Protein AF-A0A182V5J0-F1 (afdb_monomer_lite)

Secondary structure (DSSP, 8-state):
--------HHHHHHHHHHTTTHHHHHHTSTTEEEEEEEE-PPPPHHHHHHHHHHHT----HHHHHHHTT-S-EEEEEEE--S---

pLDDT: mean 88.17, std 17.23, range [29.55, 98.12]

Sequence (85 aa):
MASLKIGNDTEDMFYENLSLGLAKVLNNIPRITNVTLEKRLPCEKAQVTAWESRHNVYLPDDMKRFYLSTDGFNFYWSYQYSREY

Structure (mmCIF, N/CA/C/O backbone):
data_AF-A0A182V5J0-F1
#
_entry.id   AF-A0A182V5J0-F1
#
loop_
_atom_site.group_PDB
_atom_site.id
_atom_site.type_symbol
_atom_site.label_atom_id
_atom_site.label_alt_id
_atom_site.label_comp_id
_atom_site.label_asym_id
_atom_site.label_entity_id
_atom_site.label_seq_id
_atom_site.pdbx_PDB_ins_code
_atom_site.Cartn_x
_atom_site.Cartn_y
_atom_site.Cartn_z
_atom_site.occupancy
_atom_site.B_iso_or_equiv
_atom_site.auth_seq_id
_atom_site.auth_comp_id
_atom_site.auth_asym_id
_atom_site.auth_atom_id
_atom_site.pdbx_PDB_model_num
ATOM 1 N N . MET A 1 1 ? -6.220 24.761 20.805 1.00 29.97 1 MET A N 1
ATOM 2 C CA . MET A 1 1 ? -5.697 24.852 19.426 1.00 29.97 1 MET A CA 1
ATOM 3 C C . MET A 1 1 ? -5.616 23.441 18.877 1.00 29.97 1 MET A C 1
ATOM 5 O O . MET A 1 1 ? -4.734 22.699 19.284 1.00 29.97 1 MET A O 1
ATOM 9 N N . ALA A 1 2 ? -6.586 23.028 18.064 1.00 29.70 2 ALA A N 1
ATOM 10 C CA . ALA A 1 2 ? -6.510 21.745 17.379 1.00 29.70 2 ALA A CA 1
ATOM 11 C C . ALA A 1 2 ? -5.645 21.943 16.130 1.00 29.70 2 ALA A C 1
ATOM 13 O O . ALA A 1 2 ? -6.040 22.674 15.223 1.00 29.70 2 ALA A O 1
ATOM 14 N N . SER A 1 3 ? -4.451 21.348 16.108 1.00 29.55 3 SER A N 1
ATOM 15 C CA . SER A 1 3 ? -3.689 21.211 14.869 1.00 29.55 3 SER A CA 1
ATOM 16 C C . SER A 1 3 ? -4.485 20.306 13.939 1.00 29.55 3 SER A C 1
ATOM 18 O O . SER A 1 3 ? -4.523 19.092 14.129 1.00 29.55 3 SER A O 1
ATOM 20 N N . LEU A 1 4 ? -5.142 20.904 12.949 1.00 35.09 4 LEU A N 1
ATOM 21 C CA . LEU A 1 4 ? -5.655 20.187 11.792 1.00 35.09 4 LEU A CA 1
ATOM 22 C C . LEU A 1 4 ? -4.439 19.602 11.073 1.00 35.09 4 LEU A C 1
ATOM 24 O O . LEU A 1 4 ? -3.707 20.316 10.388 1.00 35.09 4 LEU A O 1
ATOM 28 N N . LYS A 1 5 ? -4.189 18.303 11.265 1.00 44.72 5 LYS A N 1
ATOM 29 C CA . LYS A 1 5 ? -3.411 17.550 10.287 1.00 44.72 5 LYS A CA 1
ATOM 30 C C . LYS A 1 5 ? -4.215 17.630 8.997 1.00 44.72 5 LYS A C 1
ATOM 32 O O . LYS A 1 5 ? -5.264 17.004 8.898 1.00 44.72 5 LYS A O 1
ATOM 37 N N . ILE A 1 6 ? -3.752 18.450 8.060 1.00 45.50 6 ILE A N 1
ATOM 38 C CA . ILE A 1 6 ? -4.226 18.426 6.682 1.00 45.50 6 ILE A CA 1
ATOM 39 C C . ILE A 1 6 ? -3.740 17.080 6.142 1.00 45.50 6 ILE A C 1
ATOM 41 O O . ILE A 1 6 ? -2.603 16.953 5.690 1.00 45.50 6 ILE A O 1
ATOM 45 N N . GLY A 1 7 ? -4.555 16.043 6.338 1.00 52.78 7 GLY A N 1
ATOM 46 C CA . GLY A 1 7 ? -4.436 14.815 5.572 1.00 52.78 7 GLY A CA 1
ATOM 47 C C . GLY A 1 7 ? -4.541 15.205 4.108 1.00 52.78 7 GLY A C 1
ATOM 48 O O . GLY A 1 7 ? -5.319 16.089 3.746 1.00 52.78 7 GLY A O 1
ATOM 49 N N . ASN A 1 8 ? -3.683 14.642 3.269 1.00 63.53 8 ASN A N 1
ATOM 50 C CA . ASN A 1 8 ? -3.811 14.842 1.840 1.00 63.53 8 ASN A CA 1
ATOM 51 C C . ASN A 1 8 ? -5.089 14.103 1.420 1.00 63.53 8 ASN A C 1
ATOM 53 O O . ASN A 1 8 ? -5.038 12.894 1.212 1.00 63.53 8 ASN A O 1
ATOM 57 N N . ASP A 1 9 ? -6.226 14.806 1.353 1.00 75.19 9 ASP A N 1
ATOM 58 C CA . ASP A 1 9 ? -7.570 14.229 1.149 1.00 75.19 9 ASP A CA 1
ATOM 59 C C . ASP A 1 9 ? -7.612 13.218 -0.015 1.00 75.19 9 ASP A C 1
ATOM 61 O O . ASP A 1 9 ? -8.337 12.225 0.014 1.00 75.19 9 ASP A O 1
ATOM 65 N N . THR A 1 10 ? -6.780 13.441 -1.036 1.00 83.62 10 THR A N 1
ATOM 66 C CA . THR A 1 10 ? -6.615 12.548 -2.192 1.00 83.62 10 THR A CA 1
ATOM 67 C C . THR A 1 10 ? -5.959 11.209 -1.852 1.00 83.62 10 THR A C 1
ATOM 69 O O . THR A 1 10 ? -6.390 10.169 -2.347 1.00 83.62 10 THR A O 1
ATOM 72 N N . GLU A 1 11 ? -4.935 11.214 -1.002 1.00 85.81 11 GLU A N 1
ATOM 73 C CA . GLU A 1 11 ? -4.252 10.007 -0.542 1.00 85.81 11 GLU A CA 1
ATOM 74 C C . GLU A 1 11 ? -5.137 9.221 0.429 1.00 85.81 11 GLU A C 1
ATOM 76 O O . GLU A 1 11 ? -5.234 8.000 0.327 1.00 85.81 11 GLU A O 1
ATOM 81 N N . ASP A 1 12 ? -5.829 9.906 1.341 1.00 86.44 12 ASP A N 1
ATOM 82 C CA . ASP A 1 12 ? -6.781 9.253 2.244 1.00 86.44 12 ASP A CA 1
ATOM 83 C C . ASP A 1 12 ? -7.917 8.586 1.449 1.00 86.44 12 ASP A C 1
ATOM 85 O O . ASP A 1 12 ? -8.238 7.421 1.687 1.00 86.44 12 ASP A O 1
ATOM 89 N N . MET A 1 13 ? -8.441 9.252 0.413 1.00 90.31 13 MET A N 1
ATOM 90 C CA . MET A 1 13 ? -9.420 8.663 -0.505 1.00 90.31 13 MET A CA 1
ATOM 91 C C . MET A 1 13 ? -8.862 7.464 -1.291 1.00 90.31 13 MET A C 1
ATOM 93 O O . MET A 1 13 ? -9.585 6.492 -1.516 1.00 90.31 13 MET A O 1
ATOM 97 N N . PHE A 1 14 ? -7.588 7.494 -1.698 1.00 92.38 14 PHE A N 1
ATOM 98 C CA . PHE A 1 14 ? -6.938 6.356 -2.356 1.00 92.38 14 PHE A CA 1
ATOM 99 C C . PHE A 1 14 ? -6.942 5.109 -1.460 1.00 92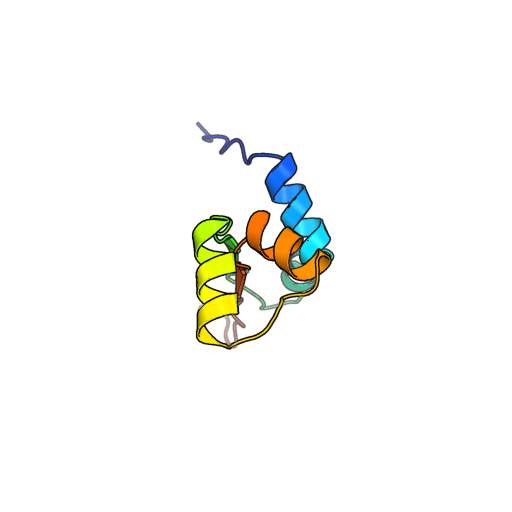.38 14 PHE A C 1
ATOM 101 O O . PHE A 1 14 ? -7.387 4.049 -1.902 1.00 92.38 14 PHE A O 1
ATOM 108 N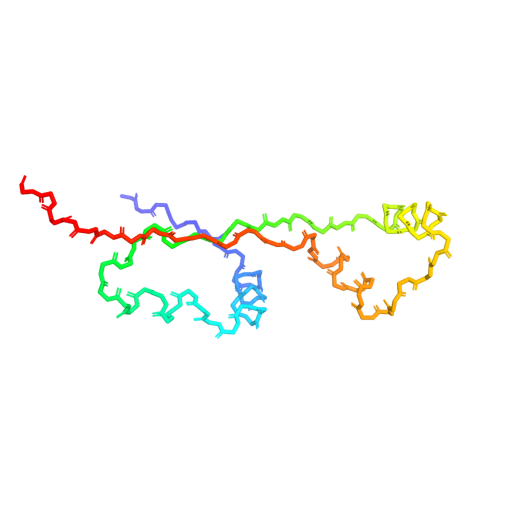 N . TYR A 1 15 ? -6.519 5.231 -0.198 1.00 93.38 15 TYR A N 1
ATOM 109 C CA . TYR A 1 15 ? -6.489 4.093 0.730 1.00 93.38 15 TYR A CA 1
ATOM 110 C C . TYR A 1 15 ? -7.885 3.659 1.195 1.00 93.38 15 TYR A C 1
ATOM 112 O O . TYR A 1 15 ? -8.113 2.468 1.409 1.00 93.38 15 TYR A O 1
ATOM 120 N N . GLU A 1 16 ? -8.844 4.579 1.296 1.00 92.56 16 GLU A N 1
ATOM 121 C CA . GLU A 1 16 ? -10.249 4.233 1.536 1.00 92.56 16 GLU A CA 1
ATOM 122 C C . GLU A 1 16 ? -10.825 3.386 0.394 1.00 92.56 16 GLU A C 1
ATOM 124 O O . GLU A 1 16 ? -11.474 2.373 0.653 1.00 92.56 16 GLU A O 1
ATOM 129 N N . ASN A 1 17 ? -10.536 3.744 -0.862 1.00 93.06 17 ASN A N 1
ATOM 130 C CA . ASN A 1 17 ? -10.946 2.958 -2.028 1.00 93.06 17 ASN A CA 1
ATOM 131 C C . ASN A 1 17 ? -10.206 1.617 -2.101 1.00 93.06 17 ASN A C 1
ATOM 133 O O . ASN A 1 17 ? -10.820 0.595 -2.394 1.00 93.06 17 ASN A O 1
ATOM 137 N N . LEU A 1 18 ? -8.905 1.601 -1.799 1.00 93.25 18 LEU A N 1
ATOM 138 C CA . LEU A 1 18 ? -8.097 0.381 -1.805 1.00 93.25 18 LEU A CA 1
ATOM 139 C C . LEU A 1 18 ? -8.545 -0.618 -0.728 1.00 93.25 18 LEU A C 1
ATOM 141 O O . LEU A 1 18 ? -8.576 -1.820 -0.971 1.00 93.25 18 LEU A O 1
ATOM 145 N N . SER A 1 19 ? -8.911 -0.121 0.455 1.00 93.62 19 SER A N 1
ATOM 146 C CA . SER A 1 19 ? -9.398 -0.936 1.576 1.00 93.62 19 SER A CA 1
ATOM 147 C C . SER A 1 19 ? -10.912 -1.161 1.562 1.00 93.62 19 SER A C 1
ATOM 149 O O . SER A 1 19 ? -11.431 -1.831 2.454 1.00 93.62 19 SER A O 1
ATOM 151 N N . LEU A 1 20 ? -11.627 -0.602 0.579 1.00 94.88 20 LEU A N 1
ATOM 152 C CA . LEU A 1 20 ? -13.087 -0.674 0.450 1.00 94.88 20 LEU A CA 1
ATOM 153 C C . LEU A 1 20 ? -13.827 -0.249 1.733 1.00 94.88 20 LEU A C 1
ATOM 155 O O . LEU A 1 20 ? -14.867 -0.804 2.088 1.00 94.88 20 LEU A O 1
ATOM 159 N N . GLY A 1 21 ? -13.277 0.730 2.456 1.00 92.69 21 GLY A N 1
ATOM 160 C CA . GLY A 1 21 ? -13.852 1.232 3.704 1.00 92.69 21 GLY A CA 1
ATOM 161 C C . GLY A 1 21 ? -13.756 0.271 4.896 1.00 92.69 21 GLY A C 1
ATOM 162 O O . GLY A 1 21 ? -14.517 0.422 5.854 1.00 92.69 21 GLY A O 1
ATOM 163 N N . LEU A 1 22 ? -12.830 -0.696 4.886 1.00 94.75 22 LEU A N 1
ATOM 164 C CA . LEU A 1 22 ? -12.639 -1.658 5.982 1.00 94.75 22 LEU A CA 1
ATOM 165 C C . LEU A 1 22 ? -12.486 -0.982 7.354 1.00 94.75 22 LEU A C 1
ATOM 167 O O . LEU A 1 22 ? -13.066 -1.443 8.336 1.00 94.75 22 LEU A O 1
ATOM 171 N N . ALA A 1 23 ? -11.768 0.142 7.425 1.00 93.44 23 ALA A N 1
ATOM 172 C CA . ALA A 1 23 ? -11.609 0.903 8.664 1.00 93.44 23 ALA A CA 1
ATOM 173 C C . ALA A 1 23 ? -12.956 1.342 9.258 1.00 93.44 23 ALA A C 1
ATOM 175 O O . ALA A 1 23 ? -13.166 1.240 10.466 1.00 93.44 23 ALA A O 1
ATOM 176 N N . LYS A 1 24 ? -13.903 1.768 8.414 1.00 92.88 24 LYS A N 1
ATOM 177 C CA . LYS A 1 24 ? -15.250 2.169 8.846 1.00 92.88 24 LYS A CA 1
ATOM 178 C C . LYS A 1 24 ? -16.029 0.985 9.402 1.00 92.88 24 LYS A C 1
ATOM 180 O O . LYS A 1 24 ? -16.712 1.131 10.410 1.00 92.88 24 LYS A O 1
ATOM 185 N N . VAL A 1 25 ? -15.911 -0.184 8.773 1.00 95.94 25 VAL A N 1
ATOM 186 C CA . VAL A 1 25 ? -16.547 -1.414 9.265 1.00 95.94 25 VAL A CA 1
ATOM 187 C C . VAL A 1 25 ? -15.983 -1.786 10.634 1.00 95.94 25 VAL A C 1
ATOM 189 O O . VAL A 1 25 ? -16.751 -1.975 11.571 1.00 95.94 25 VAL A O 1
ATOM 192 N N . LEU A 1 26 ? -14.655 -1.823 10.773 1.00 95.69 26 LEU A N 1
ATOM 193 C CA . LEU A 1 26 ? -13.978 -2.200 12.016 1.00 95.69 26 LEU A CA 1
ATOM 194 C C . LEU A 1 26 ? -14.305 -1.255 13.177 1.00 95.69 26 LEU A C 1
ATOM 196 O O . LEU A 1 26 ? -14.593 -1.725 14.273 1.00 95.69 26 LEU A O 1
ATOM 200 N N . ASN A 1 27 ? -14.345 0.056 12.930 1.00 93.38 27 ASN A N 1
ATOM 201 C CA . ASN A 1 27 ? -14.690 1.054 13.949 1.00 93.38 27 ASN A CA 1
ATOM 202 C C . ASN A 1 27 ? -16.127 0.919 14.486 1.00 93.38 27 ASN A C 1
ATOM 204 O O . ASN A 1 27 ? -16.415 1.391 15.583 1.00 93.38 27 ASN A O 1
ATOM 208 N N . ASN A 1 28 ? -17.025 0.266 13.743 1.00 95.44 28 ASN A N 1
ATOM 209 C CA . ASN A 1 28 ? -18.399 0.015 14.182 1.00 95.44 28 ASN A CA 1
ATOM 210 C C . ASN A 1 28 ? -18.557 -1.295 14.969 1.00 95.44 28 ASN A C 1
ATOM 212 O O . ASN A 1 28 ? -19.633 -1.557 15.509 1.00 95.44 28 ASN A O 1
ATOM 216 N N . ILE A 1 29 ? -17.518 -2.131 15.043 1.00 95.75 29 ILE A N 1
ATOM 217 C CA . ILE A 1 29 ? -17.574 -3.398 15.772 1.00 95.75 29 ILE A CA 1
ATOM 218 C C . ILE A 1 29 ? -17.214 -3.140 17.242 1.00 95.75 29 ILE A C 1
ATOM 220 O O . ILE A 1 29 ? -16.115 -2.660 17.535 1.00 95.75 29 ILE A O 1
ATOM 224 N N . PRO A 1 30 ? -18.094 -3.490 18.199 1.00 94.62 30 PRO A N 1
ATOM 225 C CA . PRO A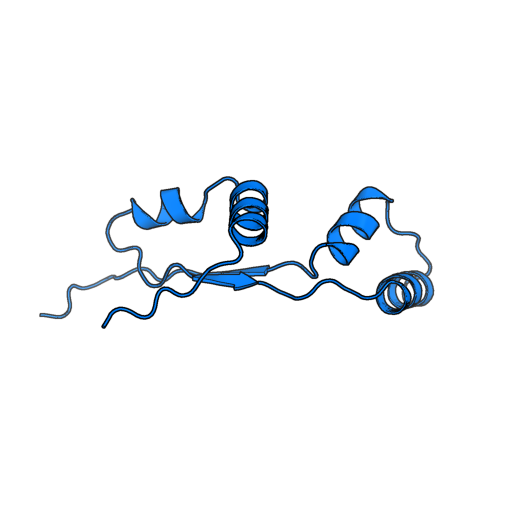 1 30 ? -17.800 -3.329 19.615 1.00 94.62 30 PRO A CA 1
ATOM 226 C C . PRO A 1 30 ? -16.490 -4.017 20.002 1.00 94.62 30 PRO A C 1
ATOM 228 O O . PRO A 1 30 ? -16.245 -5.155 19.604 1.00 94.62 30 PRO A O 1
ATOM 231 N N . ARG A 1 31 ? -15.696 -3.345 20.844 1.00 93.69 31 ARG A N 1
ATOM 232 C CA . ARG A 1 31 ? -14.401 -3.819 21.373 1.00 93.69 31 ARG A CA 1
ATOM 233 C C . ARG A 1 31 ? -13.266 -3.896 20.354 1.00 93.69 31 ARG A C 1
ATOM 235 O O . ARG A 1 31 ? -12.156 -4.223 20.767 1.00 93.69 31 ARG A O 1
ATOM 242 N N . ILE A 1 32 ? -13.484 -3.580 19.079 1.00 95.62 32 ILE A N 1
ATOM 243 C CA . ILE A 1 32 ? -12.357 -3.301 18.191 1.00 95.62 32 ILE A CA 1
ATOM 244 C C . ILE A 1 32 ? -11.781 -1.935 18.560 1.00 95.62 32 ILE A C 1
ATOM 246 O O . ILE A 1 32 ? -12.506 -0.957 18.726 1.00 95.62 32 ILE A O 1
ATOM 250 N N . THR A 1 33 ? -10.466 -1.885 18.728 1.00 94.81 33 THR A N 1
ATOM 251 C CA . THR A 1 33 ? -9.711 -0.683 19.083 1.00 94.81 33 THR A CA 1
ATOM 252 C C . THR A 1 33 ? -8.440 -0.603 18.244 1.00 94.81 33 THR A C 1
ATOM 254 O O . THR A 1 33 ? -8.099 -1.545 17.527 1.00 94.81 33 THR A O 1
ATOM 257 N N . ASN A 1 34 ? -7.724 0.523 18.321 1.00 94.69 34 ASN A N 1
ATOM 258 C CA . ASN A 1 34 ? -6.424 0.714 17.666 1.00 94.69 34 ASN A CA 1
ATOM 259 C C . ASN A 1 34 ? -6.437 0.377 16.163 1.00 94.69 34 ASN A C 1
ATOM 261 O O . ASN A 1 34 ? -5.520 -0.274 15.666 1.00 94.69 34 ASN A O 1
ATOM 265 N N . VAL A 1 35 ? -7.504 0.770 15.461 1.00 95.69 35 VAL A N 1
ATOM 266 C CA . VAL A 1 35 ? -7.628 0.593 14.010 1.00 95.69 35 VAL A CA 1
ATOM 267 C C . VAL A 1 35 ? -6.656 1.550 13.330 1.00 95.69 35 VAL A C 1
ATOM 269 O O . VAL A 1 35 ? -6.859 2.764 13.358 1.00 95.69 35 VAL A O 1
ATOM 272 N N . THR A 1 36 ? -5.615 1.003 12.711 1.00 94.88 36 THR A N 1
ATOM 273 C CA . THR A 1 36 ? -4.551 1.787 12.085 1.00 94.88 36 THR A CA 1
ATOM 274 C C . THR A 1 36 ? -4.220 1.231 10.708 1.00 94.88 36 THR A C 1
ATOM 276 O O . THR A 1 36 ? -4.067 0.023 10.518 1.00 94.88 36 THR A O 1
ATOM 279 N N . LEU A 1 37 ? -4.073 2.147 9.751 1.00 93.62 37 LEU A N 1
ATOM 280 C CA . LEU A 1 37 ? -3.566 1.873 8.414 1.00 93.62 37 LEU A CA 1
ATOM 281 C C . LEU A 1 37 ? -2.216 2.579 8.260 1.00 93.62 37 LEU A C 1
ATOM 283 O O . LEU A 1 37 ? -2.143 3.803 8.151 1.00 93.62 37 LEU A O 1
ATOM 287 N N . GLU A 1 38 ? -1.142 1.798 8.262 1.00 94.38 38 GLU A N 1
ATOM 288 C CA . GLU A 1 38 ? 0.204 2.277 7.959 1.00 94.38 38 GLU A CA 1
ATOM 289 C C . GLU A 1 38 ? 0.438 2.226 6.454 1.00 94.38 38 GLU A C 1
ATOM 291 O O . GLU A 1 38 ? 0.591 1.159 5.851 1.00 94.38 38 GLU A O 1
ATOM 296 N N . LYS A 1 39 ? 0.470 3.413 5.857 1.00 93.00 39 LYS A N 1
ATOM 297 C CA . LYS A 1 39 ? 0.750 3.627 4.440 1.00 93.00 39 LYS A CA 1
ATOM 298 C C . LYS A 1 39 ? 2.223 3.351 4.150 1.00 93.00 39 LYS A C 1
ATOM 300 O O . LYS A 1 39 ? 3.088 3.748 4.933 1.00 93.00 39 LYS A O 1
ATOM 305 N N . ARG A 1 40 ? 2.519 2.735 3.004 1.00 94.31 40 ARG A N 1
ATOM 306 C CA . ARG A 1 40 ? 3.892 2.615 2.500 1.00 94.31 40 ARG A CA 1
ATOM 307 C C . ARG A 1 40 ? 4.084 3.492 1.275 1.00 94.31 40 ARG A C 1
ATOM 309 O O . ARG A 1 40 ? 3.161 3.703 0.485 1.00 94.31 40 ARG A O 1
ATOM 316 N N . LEU A 1 41 ? 5.300 4.013 1.147 1.00 93.50 41 LEU A N 1
ATOM 317 C CA . LEU A 1 41 ? 5.683 4.830 0.006 1.00 93.50 41 LEU A CA 1
ATOM 318 C C . LEU A 1 41 ? 5.633 4.000 -1.284 1.00 93.50 41 LEU A C 1
ATOM 320 O O . LEU A 1 41 ? 5.824 2.784 -1.232 1.00 93.50 41 LEU A O 1
ATOM 324 N N . PRO A 1 42 ? 5.387 4.633 -2.438 1.00 96.50 42 PRO A N 1
ATOM 325 C CA . PRO A 1 42 ? 5.492 3.958 -3.722 1.00 96.50 42 PRO A CA 1
ATOM 326 C C . PRO A 1 42 ? 6.906 3.429 -3.978 1.00 96.50 42 PRO A C 1
ATOM 328 O O . PRO A 1 42 ? 7.891 4.048 -3.573 1.00 96.50 42 PRO A O 1
ATOM 331 N N . CYS A 1 43 ? 7.009 2.320 -4.707 1.00 97.25 43 CYS A N 1
ATOM 332 C CA . CYS A 1 43 ? 8.282 1.844 -5.225 1.00 97.25 43 CYS A CA 1
ATOM 333 C C . CYS A 1 43 ? 8.798 2.760 -6.341 1.00 97.25 43 CYS A C 1
ATOM 335 O O . CYS A 1 43 ? 8.041 3.294 -7.155 1.00 97.25 43 CYS A O 1
ATOM 337 N N . GLU A 1 44 ? 10.117 2.849 -6.465 1.00 97.56 44 GLU A N 1
ATOM 338 C CA . GLU A 1 44 ? 10.747 3.408 -7.652 1.00 97.56 44 GLU A CA 1
ATOM 339 C C . GLU A 1 44 ? 10.696 2.409 -8.814 1.00 97.56 44 GLU A C 1
ATOM 341 O O . GLU A 1 44 ? 10.813 1.194 -8.632 1.00 97.56 44 GLU A O 1
ATOM 346 N N . LYS A 1 45 ? 10.628 2.917 -10.052 1.00 96.81 45 LYS A N 1
ATOM 347 C CA . LYS A 1 45 ? 10.675 2.073 -11.262 1.00 96.81 45 LYS A CA 1
ATOM 348 C C . LYS A 1 45 ? 11.884 1.134 -11.270 1.00 96.81 45 LYS A C 1
ATOM 350 O O . LYS A 1 45 ? 11.749 -0.028 -11.638 1.00 96.81 45 LYS A O 1
ATOM 355 N N . ALA A 1 46 ? 13.039 1.624 -10.818 1.00 97.56 46 ALA A N 1
ATOM 356 C CA . ALA A 1 46 ? 14.261 0.832 -10.734 1.00 97.56 46 ALA A CA 1
ATOM 357 C C . ALA A 1 46 ? 14.120 -0.369 -9.783 1.00 97.56 46 ALA A C 1
ATOM 359 O O . ALA A 1 46 ? 14.623 -1.447 -10.093 1.00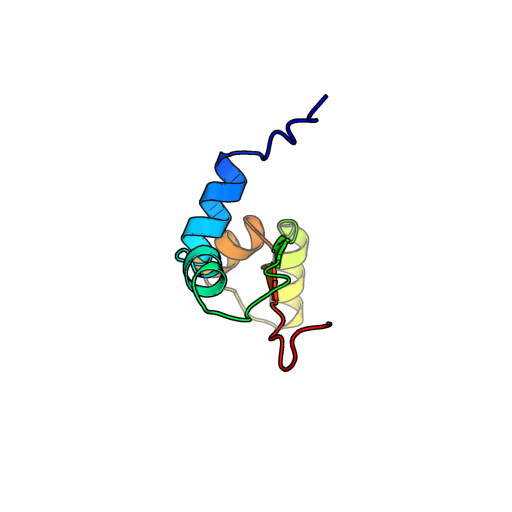 97.56 46 ALA A O 1
ATOM 360 N N . GLN A 1 47 ? 13.403 -0.216 -8.663 1.00 97.31 47 GLN A N 1
ATOM 361 C CA . GLN A 1 47 ? 13.164 -1.304 -7.710 1.00 97.31 47 GLN A CA 1
ATOM 362 C C . GLN A 1 47 ? 12.269 -2.389 -8.315 1.00 97.31 47 GLN A C 1
ATOM 364 O O . GLN A 1 47 ? 12.573 -3.573 -8.177 1.00 97.31 47 GLN A O 1
ATOM 369 N N . VAL A 1 48 ? 11.219 -1.992 -9.042 1.00 97.25 48 VAL A N 1
ATOM 370 C CA . VAL A 1 48 ? 10.320 -2.927 -9.736 1.00 97.25 48 VAL A CA 1
ATOM 371 C C . VAL A 1 48 ? 11.080 -3.711 -10.811 1.00 97.25 48 VAL A C 1
ATOM 373 O O . VAL A 1 48 ? 11.052 -4.940 -10.805 1.00 97.25 48 VAL A O 1
ATOM 376 N N . THR A 1 49 ? 11.853 -3.033 -11.667 1.00 97.25 49 THR A N 1
ATOM 377 C CA . THR A 1 49 ? 12.685 -3.695 -12.689 1.00 97.25 49 THR A CA 1
ATOM 378 C C . THR A 1 49 ? 13.741 -4.616 -12.070 1.00 97.25 49 THR A C 1
ATOM 380 O O . THR A 1 49 ? 13.998 -5.709 -12.577 1.00 97.25 49 THR A O 1
ATOM 383 N N . ALA A 1 50 ? 14.360 -4.210 -10.958 1.00 97.88 50 ALA A N 1
ATOM 384 C CA . ALA A 1 50 ? 15.327 -5.047 -10.253 1.00 97.88 50 ALA A CA 1
ATOM 385 C C . ALA A 1 50 ? 14.675 -6.308 -9.661 1.00 97.88 50 ALA A C 1
ATOM 387 O O . ALA A 1 50 ? 15.301 -7.370 -9.648 1.00 97.88 50 ALA A O 1
ATOM 388 N N . TRP A 1 51 ? 13.430 -6.212 -9.182 1.00 97.50 51 TRP A N 1
ATOM 389 C CA . TRP A 1 51 ? 12.666 -7.360 -8.696 1.00 97.50 51 TRP A CA 1
ATOM 390 C C . TRP A 1 51 ? 12.329 -8.334 -9.831 1.00 97.50 51 TRP A C 1
ATOM 392 O O . TRP A 1 51 ? 12.574 -9.530 -9.677 1.00 97.50 51 TRP A O 1
ATOM 402 N N . GLU A 1 52 ? 11.856 -7.833 -10.976 1.00 97.56 52 GLU A N 1
ATOM 403 C CA . GLU A 1 52 ? 11.577 -8.628 -12.184 1.00 97.56 52 GLU A CA 1
ATOM 404 C C . GLU A 1 52 ? 12.819 -9.394 -12.655 1.00 97.56 52 GLU A C 1
ATOM 406 O O . GLU A 1 52 ? 12.786 -10.615 -12.813 1.00 97.56 52 GLU A O 1
ATOM 411 N N . SER A 1 53 ? 13.947 -8.689 -12.787 1.00 97.75 53 SER A N 1
ATOM 412 C CA . SER A 1 53 ? 15.228 -9.276 -13.197 1.00 97.75 53 SER A CA 1
ATOM 413 C C . SER A 1 53 ? 15.698 -10.370 -12.234 1.00 97.75 53 SER A C 1
ATOM 415 O O . SER A 1 53 ? 16.075 -11.460 -12.661 1.00 97.75 53 SER A O 1
ATOM 417 N N . ARG A 1 54 ? 15.603 -10.126 -10.919 1.00 98.12 54 ARG A N 1
ATOM 418 C CA . ARG A 1 54 ? 16.004 -11.096 -9.887 1.00 98.12 54 ARG A CA 1
ATOM 419 C C . ARG A 1 54 ? 15.208 -12.397 -9.953 1.00 98.12 54 ARG A C 1
ATOM 421 O O . ARG A 1 54 ? 15.767 -13.456 -9.686 1.00 98.12 54 ARG A O 1
ATOM 428 N N . HIS A 1 55 ? 13.919 -12.312 -10.266 1.00 96.88 55 HIS A N 1
ATOM 429 C CA . HIS A 1 55 ? 13.023 -13.469 -10.302 1.00 96.88 55 HIS A CA 1
ATOM 430 C C . HIS A 1 55 ? 12.853 -14.041 -11.714 1.00 96.88 55 HIS A C 1
ATOM 432 O O . HIS A 1 55 ? 12.189 -15.061 -11.872 1.00 96.88 55 HIS A O 1
ATOM 438 N N . ASN A 1 56 ? 13.473 -13.418 -12.723 1.00 97.44 56 ASN A N 1
ATOM 439 C CA . ASN A 1 56 ? 13.353 -13.767 -14.136 1.00 97.44 56 ASN A CA 1
ATOM 440 C C . ASN A 1 56 ? 11.886 -13.848 -14.608 1.00 97.44 56 ASN A C 1
ATOM 442 O O . ASN A 1 56 ? 11.487 -14.785 -15.300 1.00 97.44 56 ASN A O 1
ATOM 446 N N . VAL A 1 57 ? 11.076 -12.868 -14.195 1.00 96.75 57 VAL A N 1
ATOM 447 C CA . VAL A 1 57 ? 9.653 -12.745 -14.551 1.00 96.75 57 VAL A CA 1
ATOM 448 C C . VAL A 1 57 ? 9.304 -11.300 -14.879 1.00 96.75 57 VAL A C 1
ATOM 450 O O . VAL A 1 57 ? 9.981 -10.381 -14.430 1.00 96.75 57 VAL A O 1
ATOM 453 N N . TYR A 1 58 ? 8.203 -11.104 -15.604 1.00 96.12 58 TYR A N 1
ATOM 454 C CA . TYR A 1 58 ? 7.597 -9.789 -15.796 1.00 96.12 58 TYR A CA 1
ATOM 455 C C . TYR A 1 58 ? 6.323 -9.679 -14.971 1.00 96.12 58 TYR A C 1
ATOM 457 O O . TYR A 1 58 ? 5.447 -10.544 -15.044 1.00 96.12 58 TYR A O 1
ATOM 465 N N . LEU A 1 59 ? 6.208 -8.599 -14.208 1.00 95.88 59 LEU A N 1
ATOM 466 C CA . LEU A 1 59 ? 4.979 -8.261 -13.517 1.00 95.88 59 LEU A CA 1
ATOM 467 C C . LEU A 1 59 ? 3.930 -7.800 -14.540 1.00 95.88 59 LEU A C 1
ATOM 469 O O . LEU A 1 59 ? 4.247 -7.025 -15.457 1.00 95.88 59 LEU A O 1
ATOM 473 N N . PRO A 1 60 ? 2.665 -8.213 -14.358 1.00 97.69 60 PRO A N 1
ATOM 474 C CA . PRO A 1 60 ? 1.532 -7.607 -15.038 1.00 97.69 60 PRO A CA 1
ATOM 475 C C . PRO A 1 60 ? 1.525 -6.074 -14.905 1.00 97.69 60 PRO A C 1
ATOM 477 O O . PRO A 1 60 ? 1.996 -5.504 -13.916 1.00 97.69 60 PRO A O 1
ATOM 480 N N . ASP A 1 61 ? 1.013 -5.381 -15.921 1.00 96.25 61 ASP A N 1
ATOM 481 C CA . ASP A 1 61 ? 1.046 -3.912 -15.973 1.00 96.25 61 ASP A CA 1
ATOM 482 C C . ASP A 1 61 ? 0.267 -3.245 -14.836 1.00 96.25 61 ASP A C 1
ATOM 484 O O . ASP A 1 61 ? 0.689 -2.210 -14.320 1.00 96.25 61 ASP A O 1
ATOM 488 N N . ASP A 1 62 ? -0.847 -3.839 -14.428 1.00 96.56 62 ASP A N 1
ATOM 489 C CA . ASP A 1 62 ? -1.642 -3.423 -13.276 1.00 96.56 62 ASP A CA 1
ATOM 490 C C . ASP A 1 62 ? -0.868 -3.577 -11.961 1.00 96.56 62 ASP A C 1
ATOM 492 O O . ASP A 1 62 ? -0.853 -2.641 -11.163 1.00 96.56 62 ASP A O 1
ATOM 496 N N . MET A 1 63 ? -0.135 -4.678 -11.770 1.00 95.94 63 MET A N 1
ATOM 497 C CA . MET A 1 63 ? 0.732 -4.852 -10.601 1.00 95.94 63 MET A CA 1
ATOM 498 C C . MET A 1 63 ? 1.866 -3.829 -10.567 1.00 95.94 63 MET A C 1
ATOM 500 O O . MET A 1 63 ? 2.121 -3.229 -9.525 1.00 95.94 63 MET A O 1
ATOM 504 N N . LYS A 1 64 ? 2.522 -3.556 -11.702 1.00 97.00 64 LYS A N 1
ATOM 505 C CA . LYS A 1 64 ? 3.555 -2.507 -11.761 1.00 97.00 64 LYS A CA 1
ATOM 506 C C . LYS A 1 64 ? 2.972 -1.148 -11.391 1.00 97.00 64 LYS A C 1
ATOM 508 O O . LYS A 1 64 ? 3.561 -0.430 -10.591 1.00 97.00 64 LYS A O 1
ATOM 513 N N . ARG A 1 65 ? 1.801 -0.796 -11.931 1.00 96.25 65 ARG A N 1
ATOM 514 C CA . ARG A 1 65 ? 1.107 0.455 -11.580 1.00 96.25 65 ARG A CA 1
ATOM 515 C C . ARG A 1 65 ? 0.738 0.507 -10.100 1.00 96.25 65 ARG A C 1
ATOM 517 O O . ARG A 1 65 ? 0.875 1.570 -9.501 1.00 96.25 65 ARG A O 1
ATOM 524 N N . PHE A 1 66 ? 0.321 -0.618 -9.520 1.00 95.69 66 PHE A N 1
ATOM 525 C CA . PHE A 1 66 ? 0.037 -0.722 -8.093 1.00 95.69 66 PHE A CA 1
ATOM 526 C C . PHE A 1 66 ? 1.281 -0.399 -7.257 1.00 95.69 66 PHE A C 1
ATOM 528 O O . PHE A 1 66 ? 1.239 0.549 -6.478 1.00 95.69 66 PHE A O 1
ATOM 535 N N . TYR A 1 67 ? 2.410 -1.073 -7.503 1.00 96.31 67 TYR A N 1
ATOM 536 C CA . TYR A 1 67 ? 3.662 -0.831 -6.772 1.00 96.31 67 TYR A CA 1
ATOM 537 C C . TYR A 1 67 ? 4.239 0.575 -6.991 1.00 96.31 67 TYR A C 1
ATOM 539 O O . TYR A 1 67 ? 4.820 1.159 -6.082 1.00 96.31 67 TYR A O 1
ATOM 547 N N . LEU A 1 68 ? 4.025 1.168 -8.169 1.00 96.25 68 LEU A N 1
ATOM 548 C CA . LEU A 1 68 ? 4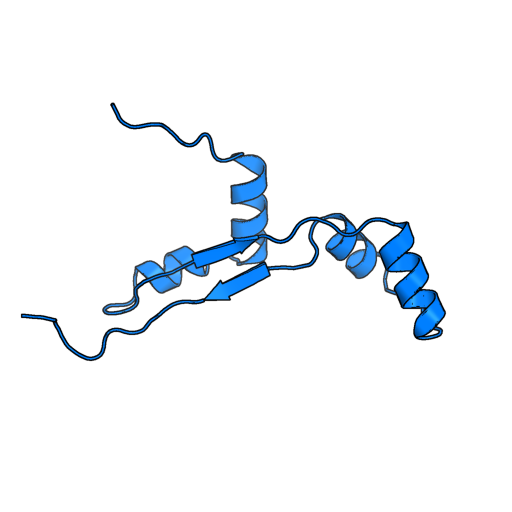.366 2.570 -8.442 1.00 96.25 68 LEU A CA 1
ATOM 549 C C . LEU A 1 68 ? 3.404 3.580 -7.794 1.00 96.25 68 LEU A C 1
ATOM 551 O O . LEU A 1 68 ? 3.697 4.774 -7.806 1.00 96.25 68 LEU A O 1
ATOM 555 N N . SER A 1 69 ? 2.269 3.128 -7.254 1.00 94.69 69 SER A N 1
ATOM 556 C CA . SER A 1 69 ? 1.325 3.957 -6.491 1.00 94.69 69 SER A CA 1
ATOM 557 C C . SER A 1 69 ? 1.491 3.777 -4.979 1.00 94.69 69 SER A C 1
ATOM 559 O O . SER A 1 69 ? 1.253 4.714 -4.226 1.00 94.69 69 SER A O 1
ATOM 561 N N . THR A 1 70 ? 1.894 2.587 -4.523 1.00 95.12 70 THR A N 1
ATOM 562 C CA . THR A 1 70 ? 2.184 2.259 -3.121 1.00 95.12 70 THR A CA 1
ATOM 563 C C . THR A 1 70 ? 2.908 0.912 -3.039 1.00 95.12 70 THR A C 1
ATOM 565 O O . THR A 1 70 ? 2.544 -0.019 -3.752 1.00 95.12 70 THR A O 1
ATOM 568 N N . ASP A 1 71 ? 3.872 0.747 -2.133 1.00 95.06 71 ASP A N 1
ATOM 569 C CA . ASP A 1 71 ? 4.430 -0.572 -1.781 1.00 95.06 71 ASP A CA 1
ATOM 570 C C . ASP A 1 71 ? 3.525 -1.343 -0.791 1.00 95.06 71 ASP A C 1
ATOM 572 O O . ASP A 1 71 ? 3.972 -1.983 0.163 1.00 95.06 71 ASP A O 1
ATOM 576 N N . GLY A 1 72 ? 2.209 -1.225 -0.970 1.00 93.69 72 GLY A N 1
ATOM 577 C CA . GLY A 1 72 ? 1.194 -1.784 -0.083 1.00 93.69 72 GLY A CA 1
ATOM 578 C C . GLY A 1 72 ? 0.998 -1.008 1.225 1.00 93.69 72 GLY A C 1
ATOM 579 O O . GLY A 1 72 ? 1.304 0.173 1.360 1.00 93.69 72 GLY A O 1
ATOM 580 N N . PHE A 1 73 ? 0.423 -1.674 2.222 1.00 94.38 73 PHE A N 1
ATOM 581 C CA . PHE A 1 73 ? 0.108 -1.078 3.520 1.00 94.38 73 PHE A CA 1
ATOM 582 C C . PHE A 1 73 ? 0.061 -2.156 4.602 1.00 94.38 73 PHE A C 1
ATOM 584 O O . PHE A 1 73 ? -0.211 -3.321 4.307 1.00 94.38 73 PHE A O 1
ATOM 591 N N . ASN A 1 74 ? 0.294 -1.772 5.858 1.00 94.88 74 ASN A N 1
ATOM 592 C CA . ASN A 1 74 ? -0.054 -2.626 6.992 1.00 94.88 74 ASN A CA 1
ATOM 593 C C . ASN A 1 74 ? -1.380 -2.143 7.568 1.00 94.88 74 ASN A C 1
ATOM 595 O O . ASN A 1 74 ? -1.513 -0.982 7.949 1.00 94.88 74 ASN A O 1
ATOM 599 N N . PHE A 1 75 ? -2.348 -3.045 7.658 1.00 95.56 75 PHE A N 1
ATOM 600 C CA . PHE A 1 75 ? -3.610 -2.782 8.330 1.00 95.56 75 PHE A CA 1
ATOM 601 C C . PHE A 1 75 ? -3.658 -3.631 9.592 1.00 95.56 75 PHE A C 1
ATOM 603 O O . PHE A 1 75 ? -3.616 -4.858 9.512 1.00 95.56 75 PHE A O 1
AT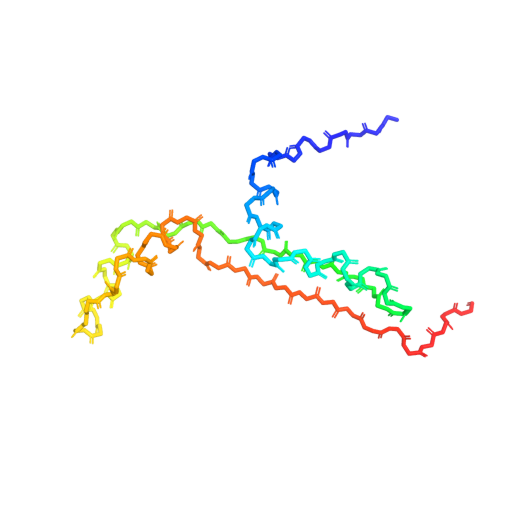OM 610 N N . TYR A 1 76 ? -3.772 -2.992 10.751 1.00 96.25 76 TYR A N 1
ATOM 611 C CA . TYR A 1 76 ? -3.930 -3.697 12.016 1.00 96.25 76 TYR A CA 1
ATOM 612 C C . TYR A 1 76 ? -4.999 -3.063 12.895 1.00 96.25 76 TYR A C 1
ATOM 614 O O . TYR A 1 76 ? -5.357 -1.893 12.767 1.00 96.25 76 TYR A O 1
ATOM 622 N N . TRP A 1 77 ? -5.528 -3.893 13.782 1.00 97.00 77 TRP A N 1
ATOM 623 C CA . TRP A 1 77 ? -6.499 -3.531 14.798 1.00 97.00 77 TRP A CA 1
ATOM 624 C C . TRP A 1 77 ? -6.300 -4.440 16.008 1.00 97.00 77 TRP A C 1
ATOM 626 O O . TRP A 1 77 ? -5.680 -5.501 15.925 1.00 97.00 77 TRP A O 1
ATOM 636 N N . SER A 1 78 ? -6.818 -4.015 17.150 1.00 96.12 78 SER A N 1
ATOM 637 C CA . SER A 1 78 ? -6.819 -4.775 18.397 1.00 96.12 78 SER A CA 1
ATOM 638 C C . SER A 1 78 ? -8.246 -5.149 18.784 1.00 96.12 78 SER A C 1
ATOM 640 O O . SER A 1 78 ? -9.200 -4.475 18.398 1.00 96.12 78 SER A O 1
ATOM 642 N N . TYR A 1 79 ? -8.399 -6.220 19.565 1.00 94.94 79 TYR A N 1
ATOM 643 C CA . TYR A 1 79 ? -9.674 -6.588 20.179 1.00 94.94 79 TYR A CA 1
ATOM 644 C C . TYR A 1 79 ? -9.563 -6.535 21.704 1.00 94.94 79 TYR A C 1
ATOM 646 O O . TYR A 1 79 ? -8.687 -7.162 22.298 1.00 94.94 79 TYR A O 1
ATOM 654 N N . GLN A 1 80 ? -10.467 -5.798 22.344 1.00 94.25 80 GLN A N 1
ATOM 655 C CA . GLN A 1 80 ? -10.490 -5.589 23.785 1.00 94.25 80 GLN A CA 1
ATOM 656 C C . GLN A 1 80 ? -11.354 -6.645 24.501 1.00 94.25 80 GLN A C 1
ATOM 658 O O . GLN A 1 80 ? -12.590 -6.585 24.530 1.00 94.25 80 GLN A O 1
ATOM 663 N N . TYR A 1 81 ? -10.691 -7.611 25.141 1.00 86.94 81 TYR A N 1
ATOM 664 C CA . TYR A 1 81 ? -11.348 -8.707 25.863 1.00 86.94 81 TYR A CA 1
ATOM 665 C C . TYR A 1 81 ? -12.002 -8.267 27.186 1.00 86.94 81 TYR A C 1
ATOM 667 O O . TYR A 1 81 ? -13.124 -8.687 27.484 1.00 86.94 81 TYR A O 1
ATOM 675 N N . SER A 1 82 ? -11.378 -7.366 27.946 1.00 82.44 82 SER A N 1
ATOM 676 C CA . SER A 1 82 ? -11.894 -6.843 29.221 1.00 82.44 82 SER A CA 1
ATOM 677 C C . SER A 1 82 ? -12.054 -5.323 29.182 1.00 82.44 82 SER A C 1
ATOM 679 O O . SER A 1 82 ? -11.274 -4.620 28.542 1.00 82.44 82 SER A O 1
ATOM 681 N N . ARG A 1 83 ? -13.067 -4.795 29.881 1.00 64.56 83 ARG A N 1
ATOM 682 C CA . ARG A 1 83 ? -13.077 -3.369 30.232 1.00 64.56 83 ARG A CA 1
ATOM 683 C C . ARG A 1 83 ? -12.012 -3.180 31.308 1.00 64.56 83 ARG A C 1
ATOM 685 O O . ARG A 1 83 ? -12.090 -3.847 32.337 1.00 64.56 83 ARG A O 1
ATOM 692 N N . GLU A 1 84 ? -11.017 -2.340 31.050 1.00 63.84 84 GLU A N 1
ATOM 693 C CA . GLU A 1 84 ? -10.214 -1.791 32.143 1.00 63.84 84 GLU A CA 1
ATOM 694 C C . GLU A 1 84 ? -11.175 -0.949 32.998 1.00 63.84 84 GLU A C 1
ATOM 696 O O . GLU A 1 84 ? -11.917 -0.126 32.453 1.00 63.84 84 GLU A O 1
ATOM 701 N N . TYR A 1 85 ? -11.272 -1.294 34.284 1.00 49.47 85 TYR A N 1
ATOM 702 C CA . TYR A 1 85 ? -12.124 -0.635 35.279 1.00 49.47 85 TYR A CA 1
ATOM 703 C C . TYR A 1 85 ? -11.428 0.591 35.859 1.00 49.47 85 TYR A C 1
ATOM 705 O O . TYR A 1 85 ? -10.201 0.499 36.089 1.00 49.47 85 TYR A O 1
#

Organism: Anopheles merus (NCBI:txid30066)

InterPro domains:
  IPR039231 Tubulin polyglutamylase complex subunit 2 [PTHR31854] (8-83)

Foldseek 3Di:
DDPPPPDVVVVVVVVCVVCVNVLVVQVPDPQKAPWDKAFADADDPVVQVVVCVVVVHDDDPVVNVVSRHGVDIDTDIDGHPDPPD

Radius of gyration: 17.59 Å; chains: 1; bounding box: 34×39×51 Å